Protein AF-A0A929XGR1-F1 (afdb_monomer)

pLDDT: mean 82.91, std 10.26, range [41.41, 94.69]

Secondary structure (DSSP, 8-state):
-HHHHHHHHHHHHHHHHHHHHHHHHHHHHHHTTTT--SSSHHHHHHHHHTHHHHHHHHHHHHHHHHHHHHHHTTT-S---HHHHHHHHHHHHHHHHHHHHHHHHHHHS---HHHHHHHHHHHHHHHHHHHT-TT-HHHHHHHHHHHHHHHHHHHHHHHHHHHHHHHTT-

Mean predicted aligned error: 6.96 Å

Nearest PDB structures (foldseek):
  8tpq-assembly1_A  TM=2.831E-01  e=1.876E+00  Fusarium vanettenii 77-13-4

Structure (mmCIF, N/CA/C/O backbone):
data_AF-A0A929XGR1-F1
#
_entry.id   AF-A0A929XGR1-F1
#
loop_
_atom_site.group_PDB
_atom_site.id
_atom_site.type_symbol
_atom_site.label_atom_id
_atom_site.label_alt_id
_atom_site.label_comp_id
_atom_site.label_asym_id
_atom_site.label_entity_id
_atom_site.label_seq_id
_atom_site.pdbx_PDB_ins_code
_atom_site.Cartn_x
_atom_site.Cartn_y
_atom_site.Cartn_z
_atom_site.occupancy
_atom_site.B_iso_or_equiv
_atom_site.auth_seq_id
_atom_site.auth_comp_id
_atom_site.auth_asym_id
_atom_site.auth_atom_id
_atom_site.pdbx_PDB_model_num
ATOM 1 N N . MET A 1 1 ? 25.524 9.782 -14.106 1.00 45.00 1 MET A N 1
ATOM 2 C CA . MET A 1 1 ? 25.206 10.572 -12.891 1.00 45.00 1 MET A CA 1
ATOM 3 C C . MET A 1 1 ? 23.704 10.667 -12.616 1.00 45.00 1 MET A C 1
ATOM 5 O O . MET A 1 1 ? 23.350 10.821 -11.459 1.00 45.00 1 MET A O 1
ATOM 9 N N . GLU A 1 2 ? 22.826 10.493 -13.611 1.00 59.00 2 GLU A N 1
ATOM 10 C CA . GLU A 1 2 ? 21.365 10.620 -13.436 1.00 59.00 2 GLU A CA 1
ATOM 11 C C . GLU A 1 2 ? 20.725 9.524 -12.557 1.00 59.00 2 GLU A C 1
ATOM 13 O O . GLU A 1 2 ? 19.845 9.820 -11.753 1.00 59.00 2 GLU A O 1
ATOM 18 N N . GLY A 1 3 ? 21.219 8.279 -12.615 1.00 64.88 3 GLY A N 1
ATOM 19 C CA . GLY A 1 3 ? 20.640 7.160 -11.852 1.00 64.88 3 GLY A CA 1
ATOM 20 C C . GLY A 1 3 ? 20.683 7.316 -10.322 1.00 64.88 3 GLY A C 1
ATOM 21 O O . GLY A 1 3 ? 19.716 6.974 -9.647 1.00 64.88 3 GLY A O 1
ATOM 22 N N . LYS A 1 4 ? 21.758 7.900 -9.766 1.00 70.81 4 LYS A N 1
ATOM 23 C CA . LYS A 1 4 ? 21.899 8.106 -8.308 1.00 70.81 4 LYS A CA 1
ATOM 24 C C . LYS A 1 4 ? 20.934 9.165 -7.765 1.00 70.81 4 LYS A C 1
ATOM 26 O O . LYS A 1 4 ? 20.412 9.013 -6.665 1.00 70.81 4 LYS A O 1
ATOM 31 N N . THR A 1 5 ? 20.669 10.222 -8.531 1.00 78.38 5 THR A N 1
ATOM 32 C CA . THR A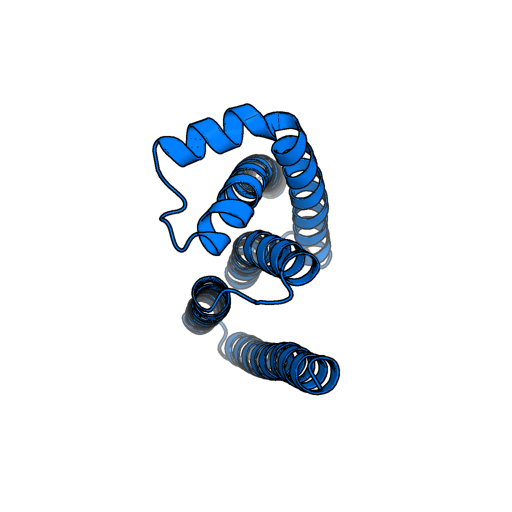 1 5 ? 19.735 11.285 -8.126 1.00 78.38 5 THR A CA 1
ATOM 33 C C . THR A 1 5 ? 18.302 10.760 -8.056 1.00 78.38 5 THR A C 1
ATOM 35 O O . THR A 1 5 ? 17.589 11.028 -7.091 1.00 78.38 5 THR A O 1
ATOM 38 N N . ILE A 1 6 ? 17.902 9.952 -9.041 1.00 77.44 6 ILE A N 1
ATOM 39 C CA . ILE A 1 6 ? 16.577 9.318 -9.087 1.00 77.44 6 ILE A CA 1
ATOM 40 C C . ILE A 1 6 ? 16.400 8.340 -7.918 1.00 77.44 6 ILE A C 1
ATOM 42 O O . ILE A 1 6 ? 15.308 8.200 -7.371 1.00 77.44 6 ILE A O 1
ATOM 46 N N . GLU A 1 7 ? 17.471 7.665 -7.505 1.00 76.31 7 GLU A N 1
ATOM 47 C CA . GLU A 1 7 ? 17.445 6.758 -6.362 1.00 76.31 7 GLU A CA 1
ATOM 48 C C . GLU A 1 7 ? 17.240 7.474 -5.032 1.00 76.31 7 GLU A C 1
ATOM 50 O O . GLU A 1 7 ? 16.333 7.105 -4.286 1.00 76.31 7 GLU A O 1
ATOM 55 N N . ILE A 1 8 ? 18.013 8.526 -4.770 1.00 82.62 8 ILE A N 1
ATOM 56 C CA . ILE A 1 8 ? 17.840 9.339 -3.561 1.00 82.62 8 ILE A CA 1
ATOM 57 C C . ILE A 1 8 ? 16.416 9.901 -3.512 1.00 82.62 8 ILE A C 1
ATOM 59 O O . ILE A 1 8 ? 15.762 9.822 -2.474 1.00 82.62 8 ILE A O 1
ATOM 63 N N . LEU A 1 9 ? 15.899 10.391 -4.643 1.00 86.00 9 LEU A N 1
ATOM 64 C CA . LEU A 1 9 ? 14.535 10.905 -4.728 1.00 86.00 9 LEU A CA 1
ATOM 65 C C . LEU A 1 9 ? 13.487 9.834 -4.385 1.00 86.00 9 LEU A C 1
ATOM 67 O O . LEU A 1 9 ? 12.565 10.109 -3.619 1.00 86.00 9 LEU A O 1
ATOM 71 N N . LEU A 1 10 ? 13.642 8.607 -4.895 1.00 84.56 10 LEU A N 1
ATOM 72 C CA . LEU A 1 10 ? 12.717 7.507 -4.610 1.00 84.56 10 LEU A CA 1
ATOM 73 C C . LEU A 1 10 ? 12.708 7.141 -3.116 1.00 84.56 10 LEU A C 1
ATOM 75 O O . LEU A 1 10 ? 11.638 6.941 -2.538 1.00 84.56 10 LEU A O 1
ATOM 79 N N . TYR A 1 11 ? 13.875 7.091 -2.468 1.00 86.56 11 TYR A N 1
ATOM 80 C CA . TYR A 1 11 ? 13.959 6.820 -1.029 1.00 86.56 11 TYR A CA 1
ATOM 81 C C . TYR A 1 11 ? 13.380 7.963 -0.187 1.00 86.56 11 TYR A C 1
ATOM 83 O O . TYR A 1 11 ? 12.676 7.702 0.788 1.00 86.56 11 TYR A O 1
ATOM 91 N N . VAL A 1 12 ? 13.591 9.222 -0.582 1.00 90.94 12 VAL A N 1
ATOM 92 C CA . VAL A 1 12 ? 12.968 10.379 0.086 1.00 90.94 12 VAL A CA 1
ATOM 93 C C . VAL A 1 12 ? 11.442 10.309 -0.016 1.00 90.94 12 VAL A C 1
ATOM 95 O O . VAL A 1 12 ? 10.754 10.441 0.996 1.00 90.94 12 VAL A O 1
ATOM 98 N N . ILE A 1 13 ? 10.903 10.020 -1.206 1.00 90.50 13 ILE A N 1
ATOM 99 C CA . ILE A 1 13 ? 9.458 9.819 -1.411 1.00 90.50 13 ILE A CA 1
ATOM 100 C C . ILE A 1 13 ? 8.945 8.655 -0.557 1.00 90.50 13 ILE A C 1
ATOM 102 O O . ILE A 1 13 ? 7.890 8.763 0.063 1.00 90.50 13 ILE A O 1
ATOM 106 N N . THR A 1 14 ? 9.709 7.565 -0.474 1.00 92.25 14 THR A N 1
ATOM 107 C CA . THR A 1 14 ? 9.369 6.393 0.343 1.00 92.25 14 THR A CA 1
ATOM 108 C C . THR A 1 14 ? 9.224 6.753 1.823 1.00 92.25 14 THR A C 1
ATOM 110 O O . THR A 1 14 ? 8.253 6.351 2.466 1.00 92.25 14 THR A O 1
ATOM 113 N N . ILE A 1 15 ? 10.143 7.561 2.359 1.00 93.06 15 ILE A N 1
ATOM 114 C CA . ILE A 1 15 ? 10.078 8.033 3.747 1.00 93.06 15 ILE A CA 1
ATOM 115 C C . ILE A 1 15 ? 8.820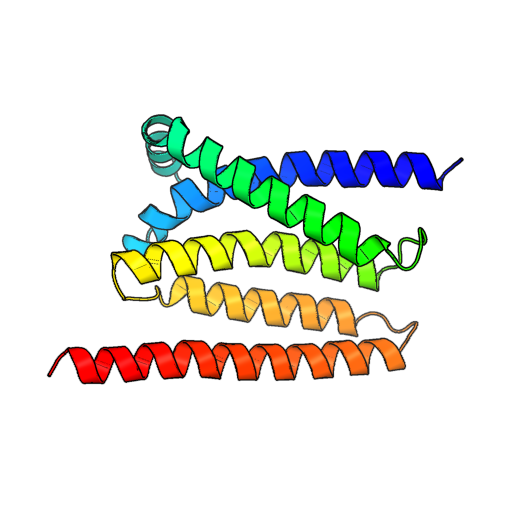 8.882 3.958 1.00 93.06 15 ILE A C 1
ATOM 117 O O . ILE A 1 15 ? 8.055 8.614 4.885 1.00 93.06 15 ILE A O 1
ATOM 121 N N . ILE A 1 16 ? 8.555 9.847 3.076 1.00 94.12 16 ILE A N 1
ATOM 122 C CA . ILE A 1 16 ? 7.368 10.713 3.172 1.00 94.12 16 ILE A CA 1
ATOM 123 C C . ILE A 1 16 ? 6.081 9.878 3.143 1.00 94.12 16 ILE A C 1
ATOM 125 O O . ILE A 1 16 ? 5.220 10.029 4.012 1.00 94.12 16 ILE A O 1
ATOM 129 N N . LEU A 1 17 ? 5.967 8.946 2.195 1.00 94.00 17 LEU A N 1
ATOM 130 C CA . LEU A 1 17 ? 4.790 8.089 2.069 1.00 94.00 17 LEU A CA 1
ATOM 131 C C . LEU A 1 17 ? 4.616 7.158 3.269 1.00 94.00 17 LEU A C 1
ATOM 133 O O . LEU A 1 17 ? 3.480 6.899 3.662 1.00 94.00 17 LEU A O 1
ATOM 137 N N . SER A 1 18 ? 5.700 6.688 3.892 1.00 93.38 18 SER A N 1
ATOM 138 C CA . SER A 1 18 ? 5.601 5.858 5.099 1.00 93.38 18 SER A CA 1
ATOM 139 C C . SER A 1 18 ? 4.987 6.614 6.283 1.00 93.38 18 SER A C 1
ATOM 141 O O . SER A 1 18 ? 4.158 6.054 7.003 1.00 93.38 18 SER A O 1
ATOM 143 N N . VAL A 1 19 ? 5.313 7.903 6.438 1.00 93.88 19 VAL A N 1
ATOM 144 C CA . VAL A 1 19 ? 4.720 8.782 7.460 1.00 93.88 19 VAL A CA 1
ATOM 145 C C . VAL A 1 19 ? 3.239 9.013 7.164 1.00 93.88 19 VAL A C 1
ATOM 147 O O . VAL A 1 19 ? 2.395 8.830 8.043 1.00 93.88 19 VAL A O 1
ATOM 150 N N . CYS A 1 20 ? 2.897 9.336 5.912 1.00 93.44 20 CYS A N 1
ATOM 151 C CA . CYS A 1 20 ? 1.501 9.474 5.491 1.00 93.44 20 CYS A CA 1
ATOM 152 C C . CYS A 1 20 ? 0.701 8.183 5.733 1.00 93.44 20 CYS A C 1
ATOM 154 O O . CYS A 1 20 ? -0.420 8.245 6.235 1.00 93.44 20 CYS A O 1
ATOM 156 N N . SER A 1 21 ? 1.292 7.022 5.436 1.00 93.88 21 SER A N 1
ATOM 157 C CA . SER A 1 21 ? 0.705 5.699 5.670 1.00 93.88 21 SER A CA 1
ATOM 158 C C . SER A 1 21 ? 0.445 5.455 7.158 1.00 93.88 21 SER A C 1
ATOM 160 O O . SER A 1 21 ? -0.669 5.097 7.530 1.00 93.88 21 SER A O 1
ATOM 162 N N . GLY A 1 22 ? 1.417 5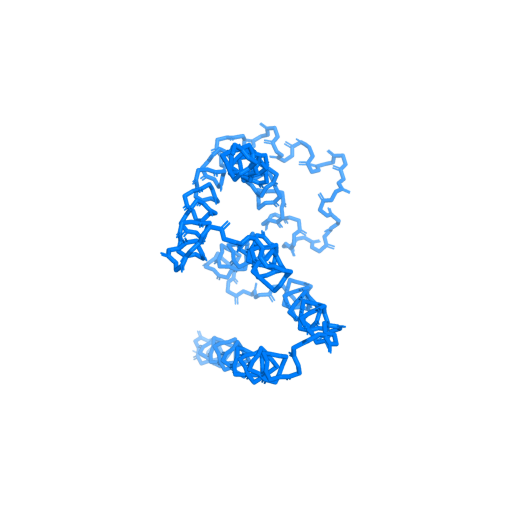.720 8.038 1.00 91.75 22 GLY A N 1
ATOM 1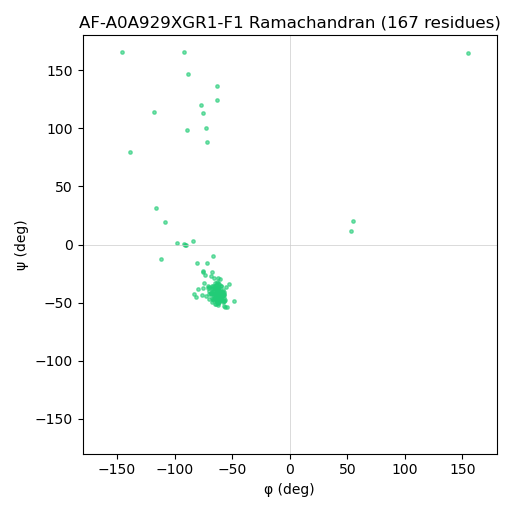63 C CA . GLY A 1 22 ? 1.249 5.534 9.484 1.00 91.75 22 GLY A CA 1
ATOM 164 C C . GLY A 1 22 ? 0.140 6.403 10.088 1.00 91.75 22 GLY A C 1
ATOM 165 O O . GLY A 1 22 ? -0.671 5.920 10.889 1.00 91.75 22 GLY A O 1
ATOM 166 N N . ILE A 1 23 ? 0.046 7.663 9.649 1.00 92.00 23 ILE A N 1
ATOM 167 C CA . ILE A 1 23 ? -1.051 8.573 10.015 1.00 92.00 23 ILE A CA 1
ATOM 168 C C . ILE A 1 23 ? -2.388 8.012 9.516 1.00 92.00 23 ILE A C 1
ATOM 170 O O . ILE A 1 23 ? -3.342 7.886 10.288 1.00 92.00 23 ILE A O 1
ATOM 174 N N . TYR A 1 24 ? -2.446 7.629 8.241 1.00 92.38 24 TYR A N 1
ATOM 175 C CA . TYR A 1 24 ? -3.655 7.111 7.611 1.00 92.38 24 TYR A CA 1
ATOM 176 C C . TYR A 1 24 ? -4.153 5.817 8.265 1.00 92.38 24 TYR A C 1
ATOM 178 O O . TYR A 1 24 ? -5.347 5.702 8.526 1.00 92.38 24 TYR A O 1
ATOM 186 N N . ILE A 1 25 ? -3.265 4.880 8.610 1.00 92.44 25 ILE A N 1
ATOM 187 C CA . ILE A 1 25 ? -3.619 3.635 9.311 1.00 92.44 25 ILE A CA 1
ATOM 188 C C . ILE A 1 25 ? -4.217 3.939 10.689 1.00 92.44 25 ILE A C 1
ATOM 190 O O . ILE A 1 25 ? -5.237 3.360 11.069 1.00 92.44 25 ILE A O 1
ATOM 194 N N . THR A 1 26 ? -3.616 4.875 11.428 1.00 91.69 26 THR A N 1
ATOM 195 C CA . THR A 1 26 ? -4.045 5.230 12.792 1.00 91.69 26 THR A CA 1
ATOM 196 C C . THR A 1 26 ? -5.436 5.838 12.822 1.00 91.69 26 THR A C 1
ATOM 198 O O . THR A 1 26 ? -6.238 5.487 13.685 1.00 91.69 26 THR A O 1
ATOM 201 N N . ILE A 1 27 ? -5.732 6.730 11.879 1.00 89.69 27 ILE A N 1
ATOM 202 C CA . ILE A 1 27 ? -7.054 7.349 11.770 1.00 89.69 27 ILE A CA 1
ATOM 203 C C . ILE A 1 27 ? -8.041 6.353 11.149 1.00 89.69 27 ILE A C 1
ATOM 205 O O . ILE A 1 27 ? -9.163 6.188 11.627 1.00 89.69 27 ILE A O 1
ATOM 209 N N . GLY A 1 28 ? -7.607 5.650 10.103 1.00 87.12 28 GLY A N 1
ATOM 210 C CA . GLY A 1 28 ? -8.405 4.700 9.344 1.00 87.12 28 GLY A CA 1
ATOM 211 C C . GLY A 1 28 ? -8.980 3.591 10.216 1.00 87.12 28 GLY A C 1
ATOM 212 O O . GLY A 1 28 ? -10.184 3.359 10.154 1.00 87.12 28 GLY A O 1
ATOM 213 N N . LYS A 1 29 ? -8.175 2.946 11.071 1.00 86.31 29 LYS A N 1
ATOM 214 C CA . LYS A 1 29 ? -8.648 1.816 11.897 1.00 86.31 29 LYS A CA 1
ATOM 215 C C . LYS A 1 29 ? -9.868 2.162 12.766 1.00 86.31 29 LYS A C 1
ATOM 217 O O . LYS A 1 29 ? -10.756 1.331 12.912 1.00 86.31 29 LYS A O 1
ATOM 222 N N . GLU A 1 30 ? -9.936 3.384 13.301 1.00 84.94 30 GLU A N 1
ATOM 223 C CA . GLU A 1 30 ? -11.061 3.831 14.132 1.00 84.94 30 GLU A CA 1
ATOM 224 C C . GLU A 1 30 ? -12.221 4.323 13.250 1.00 84.94 30 GLU A C 1
ATOM 226 O O . GLU A 1 30 ? -13.381 3.977 13.464 1.00 84.94 30 GLU 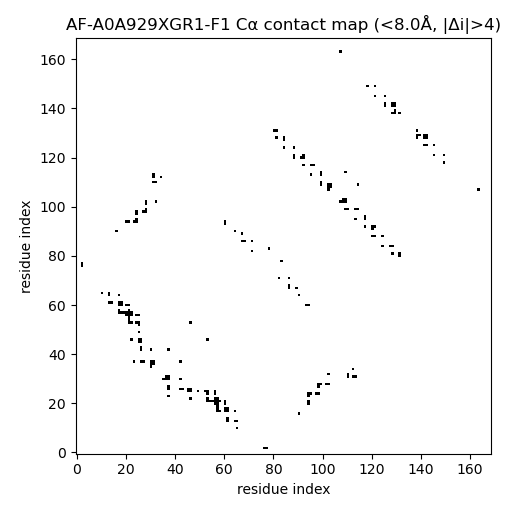A O 1
ATOM 231 N N . ARG A 1 31 ? -11.932 5.084 12.186 1.00 83.81 31 ARG A N 1
ATOM 232 C CA . ARG A 1 31 ? -12.975 5.701 11.344 1.00 83.81 31 ARG A CA 1
ATOM 233 C C . ARG A 1 31 ? -13.684 4.721 10.422 1.00 83.81 31 ARG A C 1
ATOM 235 O O . ARG A 1 31 ? -14.876 4.886 10.180 1.00 83.81 31 ARG A O 1
ATOM 242 N N . TYR A 1 32 ? -12.986 3.701 9.931 1.00 80.88 32 TYR A N 1
ATOM 243 C CA . TYR A 1 32 ? -13.614 2.635 9.156 1.00 80.88 32 TYR A CA 1
ATOM 244 C C . TYR A 1 32 ? -14.535 1.765 10.008 1.00 80.88 32 TYR A C 1
ATOM 246 O O . TYR A 1 32 ? -15.508 1.244 9.469 1.00 80.88 32 TYR A O 1
ATOM 254 N N . LYS A 1 33 ? -14.277 1.657 11.317 1.00 76.31 33 LYS A N 1
ATOM 255 C CA . LYS A 1 33 ? -15.191 1.005 12.259 1.00 76.31 33 LYS A CA 1
ATOM 256 C C . LYS A 1 33 ? -16.477 1.811 12.446 1.00 76.31 33 LYS A C 1
ATOM 258 O O . LYS A 1 33 ? -17.557 1.241 12.476 1.00 76.31 33 LYS A O 1
ATOM 263 N N . GLU A 1 34 ? -16.363 3.131 12.548 1.00 79.19 34 GLU A N 1
ATOM 264 C CA . GLU A 1 34 ? -17.515 4.023 12.742 1.00 79.19 34 GLU A CA 1
ATOM 265 C C . GLU A 1 34 ? -18.238 4.403 11.435 1.00 79.19 34 GLU A C 1
ATOM 267 O O . GLU A 1 34 ? -19.142 5.231 11.465 1.00 79.19 34 GLU A O 1
ATOM 272 N N . GLU A 1 35 ? -17.817 3.864 10.285 1.00 73.12 35 GLU A N 1
ATOM 273 C CA . GLU A 1 35 ? -18.286 4.244 8.938 1.00 73.12 35 GLU A CA 1
ATOM 274 C C . GLU A 1 35 ? -18.152 5.743 8.605 1.00 73.12 35 GLU A C 1
ATOM 276 O O . GLU A 1 35 ? -18.762 6.261 7.667 1.00 73.12 35 GLU A O 1
ATOM 281 N N . LYS A 1 36 ? -17.285 6.463 9.319 1.00 78.81 36 LYS A N 1
ATOM 282 C CA . LYS A 1 36 ? -17.098 7.905 9.139 1.00 78.81 36 LYS A CA 1
ATOM 283 C C . LYS A 1 36 ? -15.984 8.227 8.140 1.00 78.81 36 LYS A C 1
ATOM 285 O O . LYS A 1 36 ? -15.167 7.391 7.747 1.00 78.81 36 LYS A O 1
ATOM 290 N N . ALA A 1 37 ? -15.935 9.477 7.683 1.00 75.06 37 ALA A N 1
ATOM 291 C CA . ALA A 1 37 ? -14.847 9.951 6.829 1.00 75.06 37 ALA A CA 1
ATOM 292 C C . ALA A 1 37 ? -13.499 9.907 7.573 1.00 75.06 37 ALA A C 1
ATOM 294 O O . ALA A 1 37 ? -13.430 10.306 8.738 1.00 75.06 37 ALA A O 1
ATOM 295 N N . VAL A 1 38 ? -12.448 9.436 6.889 1.00 75.31 38 VAL A N 1
ATOM 296 C CA . VAL A 1 38 ? -11.078 9.351 7.431 1.00 75.31 38 VAL A CA 1
ATOM 297 C C . VAL A 1 38 ? -10.478 10.749 7.601 1.00 75.31 38 VAL A C 1
ATOM 299 O O . VAL A 1 38 ? -9.903 11.049 8.638 1.00 75.31 38 VAL A O 1
ATOM 302 N N . PHE A 1 39 ? -10.672 11.637 6.623 1.00 74.94 39 PHE A N 1
ATOM 303 C CA . PHE A 1 39 ? -10.240 13.030 6.718 1.00 74.94 39 PHE A CA 1
ATOM 304 C C . PHE A 1 39 ? -11.346 13.881 7.352 1.00 74.94 39 PHE A C 1
ATOM 306 O O . PHE A 1 39 ? -12.304 14.275 6.691 1.00 74.94 39 PHE A O 1
ATOM 313 N N . SER A 1 40 ? -11.229 14.137 8.653 1.00 79.75 40 SER A N 1
ATOM 314 C CA . SER A 1 40 ? -12.103 15.042 9.406 1.00 79.75 40 SER A CA 1
ATOM 315 C C . SER A 1 40 ? -11.310 15.756 10.503 1.00 79.75 40 SER A C 1
ATOM 317 O O . SER A 1 40 ? -10.205 15.332 10.846 1.00 79.75 40 SER A O 1
ATOM 319 N N . LYS A 1 41 ? -11.875 16.825 11.084 1.00 77.19 41 LYS A N 1
ATOM 320 C CA . LYS A 1 41 ? -11.269 17.513 12.241 1.00 77.19 41 LYS A CA 1
ATOM 321 C C . LYS A 1 41 ? -11.054 16.549 13.416 1.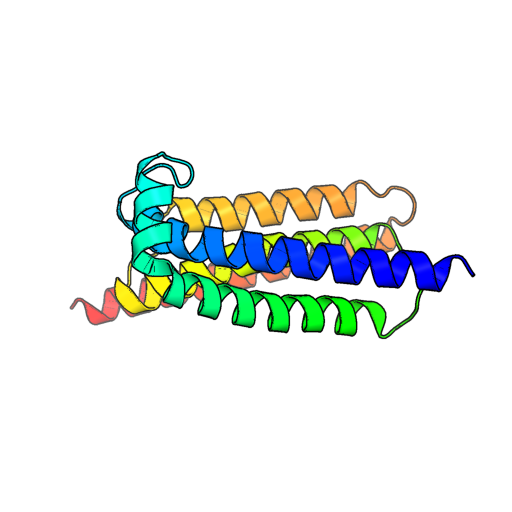00 77.19 41 LYS A C 1
ATOM 323 O O . LYS A 1 41 ? -9.966 16.503 13.969 1.00 77.19 41 LYS A O 1
ATOM 328 N N . GLU A 1 42 ? -12.037 15.689 13.679 1.00 80.81 42 GLU A N 1
ATOM 329 C CA . GLU A 1 42 ? -11.948 14.612 14.678 1.00 80.81 42 GLU A CA 1
ATOM 330 C C . GLU A 1 42 ? -10.824 13.603 14.372 1.00 80.81 42 GLU A C 1
ATOM 332 O O . GLU A 1 42 ? -10.238 13.026 15.282 1.00 80.81 42 GLU A O 1
ATOM 337 N N . GLY A 1 43 ? -10.487 13.386 13.094 1.00 79.12 43 GLY A N 1
ATOM 338 C CA . GLY A 1 43 ? -9.363 12.534 12.700 1.00 79.12 43 GLY A CA 1
ATOM 339 C C . GLY A 1 43 ? -8.015 13.062 13.202 1.00 79.12 43 GLY A C 1
ATOM 340 O O . GLY A 1 43 ? -7.148 12.271 13.573 1.00 79.12 43 GLY A O 1
ATOM 341 N N . LEU A 1 44 ? -7.850 14.387 13.285 1.00 81.50 44 LEU A N 1
ATOM 342 C CA . LEU A 1 44 ? -6.652 15.004 13.862 1.00 81.50 44 LEU A CA 1
ATOM 343 C C . LEU A 1 44 ? -6.598 14.824 15.383 1.00 81.50 44 LEU A C 1
ATOM 345 O O . LEU A 1 44 ? -5.519 14.585 15.924 1.00 81.50 44 LEU A O 1
ATOM 349 N N . ASP A 1 45 ? -7.746 14.866 16.061 1.00 85.75 45 ASP A N 1
ATOM 350 C CA . ASP A 1 45 ? -7.821 14.604 17.503 1.00 85.75 45 ASP A CA 1
ATOM 351 C C . ASP A 1 45 ? -7.469 13.142 17.818 1.00 85.75 45 ASP A C 1
ATOM 353 O O . ASP A 1 45 ? -6.680 12.868 18.726 1.00 85.75 45 ASP A O 1
ATOM 357 N N . ILE A 1 46 ? -7.963 12.196 17.008 1.00 85.44 46 ILE A N 1
ATOM 358 C CA . ILE A 1 46 ? -7.594 10.773 17.099 1.00 85.44 46 ILE A CA 1
ATOM 359 C C . ILE A 1 46 ? -6.088 10.595 16.903 1.00 85.44 46 ILE A C 1
ATOM 361 O O . ILE A 1 46 ? -5.461 9.854 17.663 1.00 85.44 46 ILE A O 1
ATOM 365 N N . LEU A 1 47 ? -5.498 11.275 15.915 1.00 86.31 47 LEU A N 1
ATOM 366 C CA . LEU A 1 47 ? -4.059 11.217 15.664 1.00 86.31 47 LEU A CA 1
ATOM 367 C C . LEU A 1 47 ? -3.256 11.759 16.851 1.00 86.31 47 LEU A C 1
ATOM 369 O O . LEU A 1 47 ? -2.304 11.113 17.286 1.00 86.31 47 LEU A O 1
ATOM 373 N N . LYS A 1 48 ? -3.652 12.914 17.397 1.00 85.62 48 LYS A N 1
ATOM 374 C CA . LYS A 1 48 ? -2.970 13.550 18.532 1.00 85.62 48 LYS A CA 1
ATOM 375 C C . LYS A 1 48 ? -2.992 12.658 19.773 1.00 85.62 48 LYS A C 1
ATOM 377 O O . LYS A 1 48 ? -1.973 12.527 20.447 1.00 85.62 48 LYS A O 1
ATOM 382 N N . ASN A 1 49 ? -4.119 11.996 20.027 1.00 88.81 49 ASN A N 1
ATOM 383 C CA . ASN A 1 49 ? -4.277 11.086 21.162 1.00 88.81 49 ASN A CA 1
ATOM 384 C C . ASN A 1 49 ? -3.573 9.733 20.955 1.00 88.81 49 ASN A C 1
ATOM 386 O O . ASN A 1 49 ? -3.225 9.072 21.928 1.00 88.81 49 ASN A O 1
ATOM 390 N N . ASN A 1 50 ? -3.326 9.323 19.705 1.00 90.50 50 ASN A N 1
ATOM 391 C CA . ASN A 1 50 ? -2.717 8.033 19.356 1.00 90.50 50 ASN A CA 1
ATOM 392 C C . ASN A 1 50 ? -1.358 8.182 18.656 1.00 90.50 50 ASN A C 1
ATOM 394 O O . ASN A 1 50 ? -0.981 7.343 17.834 1.00 90.50 50 ASN A O 1
ATOM 398 N N . ILE A 1 51 ? -0.598 9.230 18.985 1.00 88.81 51 ILE A N 1
ATOM 399 C CA . ILE A 1 51 ? 0.660 9.540 18.292 1.00 88.81 51 ILE A CA 1
ATOM 400 C C . ILE A 1 51 ? 1.686 8.404 18.401 1.00 88.81 51 ILE A C 1
ATOM 402 O O . ILE A 1 51 ? 2.375 8.095 17.434 1.00 88.81 51 ILE A O 1
ATOM 406 N N . PHE A 1 52 ? 1.724 7.707 19.542 1.00 87.50 52 PHE A N 1
ATOM 407 C CA . PHE A 1 52 ? 2.582 6.536 19.736 1.00 87.50 52 PHE A CA 1
ATOM 408 C C . PHE A 1 52 ? 2.223 5.401 18.766 1.00 87.50 52 PHE A C 1
ATOM 410 O O . PHE A 1 52 ? 3.095 4.798 18.141 1.00 87.50 52 PHE A O 1
ATOM 417 N N . THR A 1 53 ? 0.928 5.146 18.582 1.00 87.81 53 THR A N 1
ATOM 418 C CA . THR A 1 53 ? 0.435 4.151 17.628 1.00 87.81 53 THR A CA 1
ATOM 419 C C . THR A 1 53 ? 0.740 4.556 16.183 1.00 87.81 53 THR A C 1
ATOM 421 O O . THR A 1 53 ? 1.150 3.708 15.391 1.00 87.81 53 THR A O 1
ATOM 424 N N . ALA A 1 54 ? 0.626 5.845 15.849 1.00 91.69 54 ALA A N 1
ATOM 425 C CA . ALA A 1 54 ? 0.998 6.361 14.532 1.00 91.69 54 ALA A CA 1
ATOM 426 C C . ALA A 1 54 ? 2.487 6.182 14.224 1.00 91.69 54 ALA A C 1
ATOM 428 O O . ALA A 1 54 ? 2.839 5.785 13.110 1.00 91.69 54 ALA A O 1
ATOM 429 N N . SER A 1 55 ? 3.359 6.384 15.212 1.00 90.06 55 SER A N 1
ATOM 430 C CA . SER A 1 55 ? 4.795 6.129 15.069 1.00 90.06 55 SER A CA 1
ATOM 431 C C . SER A 1 55 ? 5.096 4.652 14.797 1.00 90.06 55 SER A C 1
ATOM 433 O O . SER A 1 55 ? 5.886 4.349 13.904 1.00 90.06 55 SER A O 1
ATOM 435 N N . ILE A 1 56 ? 4.421 3.721 15.485 1.00 92.81 56 ILE A N 1
ATOM 436 C CA . ILE A 1 56 ? 4.578 2.276 15.234 1.00 92.81 56 ILE A CA 1
ATOM 437 C C . ILE A 1 56 ? 4.168 1.923 13.799 1.00 92.81 56 ILE A C 1
ATOM 439 O O . ILE A 1 56 ? 4.935 1.281 13.080 1.00 92.81 56 ILE A O 1
ATOM 443 N N . TYR A 1 57 ? 2.991 2.368 13.346 1.00 93.31 57 TYR A N 1
ATOM 444 C CA . TYR A 1 57 ? 2.538 2.082 11.980 1.00 93.31 57 TYR A CA 1
ATOM 445 C C . TYR A 1 57 ? 3.403 2.754 10.910 1.00 93.31 57 TYR A C 1
ATOM 447 O O . TYR A 1 57 ? 3.544 2.204 9.817 1.00 93.31 57 TYR A O 1
ATOM 455 N N . THR A 1 58 ? 4.015 3.898 11.224 1.00 94.06 58 THR A N 1
ATOM 456 C CA . THR A 1 58 ? 5.001 4.552 10.352 1.00 94.06 58 THR A CA 1
ATOM 457 C C . THR A 1 58 ? 6.238 3.675 10.184 1.00 94.06 58 THR A C 1
ATOM 459 O O . THR A 1 58 ? 6.648 3.431 9.055 1.00 94.06 58 THR A O 1
ATOM 462 N N . ILE A 1 59 ? 6.793 3.135 11.275 1.00 94.69 59 ILE A N 1
ATOM 463 C CA . ILE A 1 59 ? 7.966 2.245 11.223 1.00 94.69 59 ILE A CA 1
ATOM 464 C C . ILE A 1 59 ? 7.650 0.968 10.436 1.00 94.69 59 ILE A C 1
ATOM 466 O O . ILE A 1 59 ? 8.422 0.584 9.559 1.00 94.69 59 ILE A O 1
ATOM 470 N N . ILE A 1 60 ? 6.497 0.341 10.692 1.00 94.31 60 ILE A N 1
ATOM 471 C CA . ILE A 1 60 ? 6.057 -0.853 9.950 1.00 94.31 60 ILE A CA 1
ATOM 472 C C . ILE A 1 60 ? 5.921 -0.534 8.455 1.00 94.31 60 ILE A C 1
ATOM 474 O O . ILE A 1 60 ? 6.449 -1.267 7.618 1.00 94.31 60 ILE A O 1
ATOM 478 N N . SER A 1 61 ? 5.254 0.576 8.115 1.00 93.94 61 SER A N 1
ATOM 479 C CA . SER A 1 61 ? 5.084 1.007 6.721 1.00 93.94 61 SER A CA 1
ATOM 480 C C . SER A 1 61 ? 6.428 1.308 6.060 1.00 93.94 61 SER A C 1
ATOM 482 O O . SER A 1 61 ? 6.638 0.922 4.915 1.00 93.94 61 SER A O 1
ATOM 484 N N . LEU A 1 62 ? 7.359 1.943 6.777 1.00 94.50 62 LEU A N 1
ATOM 485 C CA . LEU A 1 62 ? 8.690 2.274 6.274 1.00 94.50 62 LEU A CA 1
ATOM 486 C C . LEU A 1 62 ? 9.491 1.014 5.943 1.00 94.50 62 LEU A C 1
ATOM 488 O O . LEU A 1 62 ? 10.026 0.916 4.843 1.00 94.50 62 LEU A O 1
ATOM 492 N N . ILE A 1 63 ? 9.536 0.039 6.855 1.00 94.50 63 ILE A N 1
ATOM 493 C CA . ILE A 1 63 ? 10.237 -1.235 6.628 1.00 94.50 63 ILE A CA 1
ATOM 494 C C . ILE A 1 63 ? 9.654 -1.946 5.401 1.00 94.50 63 ILE A C 1
ATOM 496 O O . ILE A 1 63 ? 10.402 -2.388 4.530 1.00 94.50 63 ILE A O 1
ATOM 500 N N . MET A 1 64 ? 8.324 -2.008 5.298 1.00 93.75 64 MET A N 1
ATOM 501 C CA . MET A 1 64 ? 7.642 -2.632 4.161 1.00 93.75 64 MET A CA 1
ATOM 502 C C . MET A 1 64 ? 7.935 -1.900 2.845 1.00 93.75 64 MET A C 1
ATOM 504 O O . MET A 1 64 ? 8.238 -2.539 1.839 1.00 93.75 64 MET A O 1
ATOM 508 N N . PHE A 1 65 ? 7.882 -0.566 2.839 1.00 93.62 65 PHE A N 1
ATOM 509 C CA . PHE A 1 65 ? 8.120 0.229 1.635 1.00 93.62 65 PHE A CA 1
ATOM 510 C C . PHE A 1 65 ? 9.573 0.164 1.171 1.00 93.62 65 PHE A C 1
ATOM 512 O O . PHE A 1 65 ? 9.815 -0.008 -0.022 1.00 93.62 65 PHE A O 1
ATOM 519 N N . VAL A 1 66 ? 10.536 0.239 2.094 1.00 92.06 66 VAL A N 1
ATOM 520 C CA . VAL A 1 66 ? 11.959 0.045 1.779 1.00 92.06 66 VAL A CA 1
ATOM 521 C C . VAL A 1 66 ? 12.189 -1.361 1.230 1.00 92.06 66 VAL A C 1
ATOM 523 O O . VAL A 1 66 ? 12.874 -1.508 0.220 1.00 9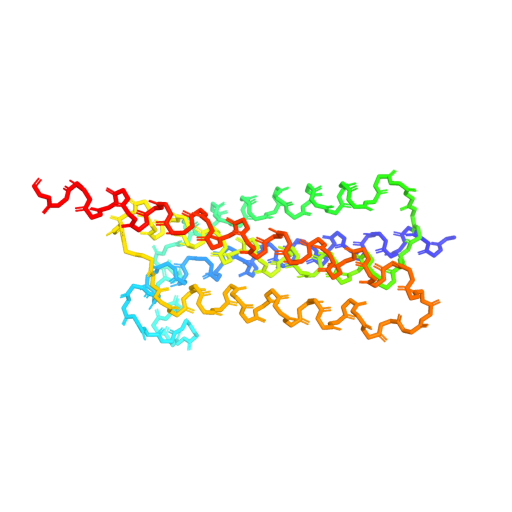2.06 66 VAL A O 1
ATOM 526 N N . GLY A 1 67 ? 11.568 -2.381 1.832 1.00 90.31 67 GLY A N 1
ATOM 527 C CA . GLY A 1 67 ? 11.619 -3.756 1.334 1.00 90.31 67 GLY A CA 1
ATOM 528 C C . GLY A 1 67 ? 11.103 -3.884 -0.101 1.00 90.31 67 GLY A C 1
ATOM 529 O O . GLY A 1 67 ? 11.748 -4.528 -0.923 1.00 90.31 67 GLY A O 1
ATOM 530 N N . ILE A 1 68 ? 9.992 -3.223 -0.438 1.00 90.19 68 ILE A N 1
ATOM 531 C CA . ILE A 1 68 ? 9.459 -3.204 -1.810 1.00 90.19 68 ILE A CA 1
ATOM 532 C C . ILE A 1 68 ? 10.417 -2.521 -2.769 1.00 90.19 68 ILE A C 1
ATOM 534 O O . ILE A 1 68 ? 10.741 -3.094 -3.803 1.00 90.19 68 ILE A O 1
ATOM 538 N N . VAL A 1 69 ? 10.872 -1.314 -2.434 1.00 89.19 69 VAL A N 1
ATOM 539 C CA . VAL A 1 69 ? 11.795 -0.559 -3.289 1.00 89.19 69 VAL A CA 1
ATOM 540 C C . VAL A 1 69 ? 13.064 -1.365 -3.551 1.00 89.19 69 VAL A C 1
ATOM 542 O O . VAL A 1 69 ? 13.544 -1.392 -4.681 1.00 89.19 69 VAL A O 1
ATOM 545 N N . TYR A 1 70 ? 13.579 -2.051 -2.531 1.00 86.88 70 TYR A N 1
ATOM 546 C CA . TYR A 1 70 ? 14.751 -2.909 -2.648 1.00 86.88 70 TYR A CA 1
ATOM 547 C C . TYR A 1 70 ? 14.498 -4.135 -3.537 1.00 86.88 70 TYR A C 1
ATOM 549 O O . TYR A 1 70 ? 15.302 -4.418 -4.423 1.00 86.88 70 TYR A O 1
ATOM 557 N N . LEU A 1 71 ? 13.384 -4.850 -3.332 1.00 85.38 71 LEU A N 1
ATOM 558 C CA . LEU A 1 71 ? 13.048 -6.048 -4.110 1.00 85.38 71 LEU A CA 1
ATOM 559 C C . LEU A 1 71 ? 12.780 -5.726 -5.584 1.00 85.38 71 LEU A C 1
ATOM 561 O O . LEU A 1 71 ? 13.318 -6.403 -6.452 1.00 85.38 71 LEU A O 1
ATOM 565 N N . GLU A 1 72 ? 12.015 -4.671 -5.867 1.00 82.25 72 GLU A N 1
ATOM 566 C CA . GLU A 1 72 ? 11.688 -4.252 -7.240 1.00 82.25 72 GLU A CA 1
ATOM 567 C C . GLU A 1 72 ? 12.908 -3.735 -8.011 1.00 82.25 72 GLU A C 1
ATOM 569 O O . GLU A 1 72 ? 12.927 -3.751 -9.238 1.00 82.25 72 GLU A O 1
ATOM 574 N N . ARG A 1 73 ? 13.945 -3.269 -7.307 1.00 77.69 73 ARG A N 1
ATOM 575 C CA . ARG A 1 73 ? 15.179 -2.758 -7.924 1.00 77.69 73 ARG A CA 1
ATOM 576 C C . ARG A 1 73 ? 16.317 -3.764 -7.978 1.00 77.69 73 ARG A C 1
ATOM 578 O O . ARG A 1 73 ? 17.393 -3.430 -8.472 1.00 77.69 73 ARG A O 1
ATOM 585 N N . LYS A 1 74 ? 16.103 -4.988 -7.496 1.00 76.12 74 LYS A N 1
ATOM 586 C CA . LYS A 1 74 ? 17.142 -6.020 -7.463 1.00 76.12 74 LYS A CA 1
ATOM 587 C C . LYS A 1 74 ? 17.653 -6.386 -8.864 1.00 76.12 74 LYS A C 1
ATOM 589 O O . LYS A 1 74 ? 18.844 -6.641 -9.015 1.00 76.12 74 LYS A O 1
ATOM 594 N N . ASP A 1 75 ? 16.779 -6.353 -9.871 1.00 67.94 75 ASP A N 1
ATOM 595 C CA . ASP A 1 75 ? 17.087 -6.799 -11.238 1.00 67.94 75 ASP A CA 1
ATOM 596 C C . ASP A 1 75 ? 17.632 -5.680 -12.153 1.00 67.94 75 ASP A C 1
ATOM 598 O O . ASP A 1 75 ? 17.974 -5.930 -13.309 1.00 67.94 75 ASP A O 1
ATOM 602 N N . GLY A 1 76 ? 17.769 -4.444 -11.651 1.00 65.44 76 GLY A N 1
ATOM 603 C CA . GLY A 1 76 ? 18.405 -3.348 -12.384 1.00 65.44 76 GLY A CA 1
ATOM 604 C C . GLY A 1 76 ? 17.961 -1.942 -11.968 1.00 65.44 76 GLY A C 1
ATOM 605 O O . GLY A 1 76 ? 16.938 -1.738 -11.320 1.00 65.44 76 GLY A O 1
ATOM 606 N N . TYR A 1 77 ? 18.741 -0.939 -12.386 1.00 61.31 77 TYR A N 1
ATOM 607 C CA . TYR A 1 77 ? 18.541 0.474 -12.023 1.00 61.31 77 TYR A CA 1
ATOM 608 C C . TYR A 1 77 ? 17.674 1.272 -13.013 1.00 61.31 77 TYR A C 1
ATOM 610 O O . TYR A 1 77 ? 17.459 2.471 -12.818 1.00 61.31 77 TYR A O 1
ATOM 618 N N . ALA A 1 78 ? 17.179 0.641 -14.081 1.00 67.94 78 ALA A N 1
ATOM 619 C CA . ALA A 1 78 ? 16.328 1.307 -15.060 1.00 67.94 78 ALA A CA 1
ATOM 620 C C . ALA A 1 78 ? 14.913 1.494 -14.492 1.00 67.94 78 ALA A C 1
ATOM 622 O O . ALA A 1 78 ? 14.179 0.529 -14.275 1.00 67.94 78 ALA A O 1
ATOM 623 N N . VAL A 1 79 ? 14.513 2.748 -14.259 1.00 71.56 79 VAL A N 1
ATOM 624 C CA . VAL A 1 79 ? 13.137 3.070 -13.864 1.00 71.56 79 VAL A CA 1
ATOM 625 C C . VAL A 1 79 ? 12.234 2.896 -15.078 1.00 71.56 79 VAL A C 1
ATOM 627 O O . VAL A 1 79 ? 12.168 3.758 -15.949 1.00 71.56 79 VAL A O 1
ATOM 630 N N . THR A 1 80 ? 11.550 1.758 -15.127 1.00 80.50 80 THR A N 1
ATOM 631 C CA . THR A 1 80 ? 10.533 1.472 -16.142 1.00 80.50 80 THR A CA 1
ATOM 632 C C . THR A 1 80 ? 9.175 1.970 -15.655 1.00 80.50 80 THR A C 1
ATOM 634 O O . THR A 1 80 ? 8.889 1.909 -14.458 1.00 80.50 80 THR A O 1
ATOM 637 N N . TYR A 1 81 ? 8.320 2.423 -16.577 1.00 83.12 81 TYR A N 1
ATOM 638 C CA . TYR A 1 81 ? 6.936 2.822 -16.289 1.00 83.12 81 TYR A CA 1
ATOM 639 C C . TYR A 1 81 ? 6.192 1.764 -15.457 1.00 83.12 81 TYR A C 1
ATOM 641 O O . TYR A 1 81 ? 5.652 2.073 -14.398 1.00 83.12 81 TYR A O 1
ATOM 649 N N . GLN A 1 82 ? 6.279 0.501 -15.882 1.00 82.56 82 GLN A N 1
ATOM 650 C CA . GLN A 1 82 ? 5.686 -0.647 -15.194 1.00 82.56 82 GLN A CA 1
ATOM 651 C C . GLN A 1 82 ? 6.175 -0.784 -13.746 1.00 82.56 82 GLN A C 1
ATOM 653 O O . GLN A 1 82 ? 5.365 -0.865 -12.829 1.00 82.56 82 GLN A O 1
ATOM 658 N N . GLY A 1 83 ? 7.491 -0.725 -13.516 1.00 84.12 83 GLY A N 1
ATOM 659 C CA . GLY A 1 83 ? 8.060 -0.815 -12.167 1.00 84.12 83 GLY A CA 1
ATOM 660 C C . GLY A 1 83 ? 7.621 0.339 -11.262 1.00 84.12 83 GLY A C 1
ATOM 661 O O . GLY A 1 83 ? 7.336 0.133 -10.083 1.00 84.12 83 GLY A O 1
ATOM 662 N N . LEU A 1 84 ? 7.497 1.551 -11.812 1.00 86.38 84 LEU A N 1
ATOM 663 C CA . LEU A 1 84 ? 7.011 2.703 -11.057 1.00 86.38 84 LEU A CA 1
ATOM 664 C C . LEU A 1 84 ? 5.553 2.503 -10.619 1.00 86.38 84 LEU A C 1
ATOM 666 O O . LEU A 1 84 ? 5.240 2.717 -9.446 1.00 86.38 84 LEU A O 1
ATOM 670 N N . ILE A 1 85 ? 4.681 2.045 -11.524 1.00 88.69 85 ILE A N 1
ATOM 671 C CA . ILE A 1 85 ? 3.286 1.734 -11.184 1.00 88.69 85 ILE A CA 1
ATOM 672 C C . ILE A 1 85 ? 3.228 0.633 -10.127 1.00 88.69 85 ILE A C 1
ATOM 674 O O . ILE A 1 85 ? 2.516 0.813 -9.143 1.00 88.69 85 ILE A O 1
ATOM 678 N N . THR A 1 86 ? 4.012 -0.442 -10.259 1.00 88.88 86 THR A N 1
ATOM 679 C CA . THR A 1 86 ? 4.046 -1.536 -9.272 1.00 88.88 86 THR A CA 1
ATOM 680 C C . THR A 1 86 ? 4.405 -1.020 -7.877 1.00 88.88 86 THR A C 1
ATOM 682 O O . THR A 1 86 ? 3.769 -1.390 -6.887 1.00 88.88 86 THR A O 1
ATOM 685 N N . ILE A 1 87 ? 5.400 -0.132 -7.774 1.00 89.81 87 ILE A N 1
ATOM 686 C CA . ILE A 1 87 ? 5.798 0.472 -6.495 1.00 89.81 87 ILE A CA 1
ATOM 687 C C . ILE A 1 87 ? 4.646 1.303 -5.916 1.00 89.81 87 ILE A C 1
ATOM 689 O O . ILE A 1 87 ? 4.275 1.107 -4.757 1.00 89.81 87 ILE A O 1
ATOM 693 N N . PHE A 1 88 ? 4.029 2.182 -6.712 1.00 89.69 88 PHE A N 1
ATOM 694 C CA . PHE A 1 88 ? 2.904 3.009 -6.253 1.00 89.69 88 PHE A CA 1
ATOM 695 C C . PHE A 1 88 ? 1.656 2.190 -5.901 1.00 89.69 88 PHE A C 1
ATOM 697 O O . PHE A 1 88 ? 0.968 2.506 -4.922 1.00 89.69 88 PHE A O 1
ATOM 704 N N . GLN A 1 89 ? 1.392 1.115 -6.643 1.00 91.94 89 GLN A N 1
ATOM 705 C CA . GLN A 1 89 ? 0.347 0.149 -6.329 1.00 91.94 89 GLN A CA 1
ATOM 706 C C . GLN A 1 89 ? 0.582 -0.425 -4.939 1.00 91.94 89 GLN A C 1
ATOM 708 O O . GLN A 1 89 ? -0.296 -0.344 -4.080 1.00 91.94 89 GLN A O 1
ATOM 713 N N . LYS A 1 90 ? 1.784 -0.949 -4.680 1.00 91.25 90 LYS A N 1
ATOM 714 C CA . LYS A 1 90 ? 2.127 -1.556 -3.389 1.00 91.25 90 LYS A CA 1
ATOM 715 C C . LYS A 1 90 ? 2.112 -0.538 -2.244 1.00 91.25 90 LYS A C 1
ATOM 717 O O . LYS A 1 90 ? 1.617 -0.859 -1.164 1.00 91.25 90 LYS A O 1
ATOM 722 N N . PHE A 1 91 ? 2.558 0.697 -2.481 1.00 91.88 91 PHE A N 1
ATOM 723 C CA . PHE A 1 91 ? 2.487 1.785 -1.496 1.00 91.88 91 PHE A CA 1
ATOM 724 C C . PHE A 1 91 ? 1.055 2.154 -1.111 1.00 91.88 91 PHE A C 1
ATOM 726 O O . PHE A 1 91 ? 0.804 2.504 0.039 1.00 91.88 91 PHE A O 1
ATOM 733 N N . THR A 1 92 ? 0.111 2.033 -2.043 1.00 91.69 92 THR A N 1
ATOM 734 C CA . THR A 1 92 ? -1.314 2.262 -1.771 1.00 91.69 92 THR A CA 1
ATOM 735 C C . THR A 1 92 ? -1.959 1.053 -1.089 1.00 91.69 92 THR A C 1
ATOM 737 O O . THR A 1 92 ? -2.784 1.203 -0.189 1.00 91.69 92 THR A O 1
ATOM 740 N N . LEU A 1 93 ? -1.576 -0.161 -1.491 1.00 91.00 93 LEU A N 1
ATOM 741 C CA . LEU A 1 93 ? -2.215 -1.394 -1.032 1.00 91.00 93 LEU A CA 1
ATOM 742 C C . LEU A 1 93 ? -1.828 -1.772 0.404 1.00 91.00 93 LEU A C 1
ATOM 744 O O . LEU A 1 93 ? -2.670 -2.243 1.163 1.00 91.00 93 LEU A O 1
ATOM 748 N N . ILE A 1 94 ? -0.575 -1.545 0.802 1.00 91.75 94 ILE A N 1
ATOM 749 C CA . ILE A 1 94 ? -0.079 -1.864 2.150 1.00 91.75 94 ILE A CA 1
ATOM 750 C C . ILE A 1 94 ? -0.878 -1.197 3.273 1.00 91.75 94 ILE A C 1
ATOM 752 O O . ILE A 1 94 ? -1.317 -1.930 4.159 1.00 91.75 94 ILE A O 1
ATOM 756 N N . PRO A 1 95 ? -1.089 0.135 3.298 1.00 92.31 95 PRO A N 1
ATOM 757 C CA . PRO A 1 95 ? -1.852 0.752 4.377 1.00 92.31 95 PRO A CA 1
ATOM 758 C C . PRO A 1 95 ? -3.261 0.170 4.471 1.00 92.31 95 PRO A C 1
ATOM 760 O O . PRO A 1 95 ? -3.744 -0.091 5.570 1.00 92.31 95 PRO A O 1
ATOM 763 N N . LEU A 1 96 ? -3.899 -0.102 3.331 1.00 91.50 96 LEU A N 1
ATOM 764 C CA . LEU A 1 96 ? -5.226 -0.714 3.285 1.00 91.50 96 LEU A CA 1
ATOM 765 C C . LEU A 1 96 ? -5.224 -2.144 3.836 1.00 91.50 96 LEU A C 1
ATOM 767 O O . LEU A 1 96 ? -6.114 -2.502 4.608 1.00 91.50 96 LEU A O 1
ATOM 771 N N . LEU A 1 97 ? -4.213 -2.946 3.496 1.00 89.00 97 LEU A N 1
ATOM 772 C CA . LEU A 1 97 ? -4.033 -4.300 4.025 1.00 89.00 97 LEU A CA 1
ATOM 773 C C . LEU A 1 97 ? -3.775 -4.289 5.535 1.00 89.00 97 LEU A C 1
ATOM 775 O O . LEU A 1 97 ? -4.398 -5.065 6.255 1.00 89.00 97 LEU A O 1
ATOM 779 N N . ILE A 1 98 ? -2.925 -3.383 6.030 1.00 90.44 98 ILE A N 1
ATOM 780 C CA . ILE A 1 98 ? -2.651 -3.245 7.468 1.00 90.44 98 ILE A CA 1
ATOM 781 C C . ILE A 1 98 ? -3.927 -2.852 8.216 1.00 90.44 98 ILE A C 1
ATOM 783 O O . ILE A 1 98 ? -4.241 -3.469 9.231 1.00 90.44 98 ILE A O 1
ATOM 787 N N . ILE A 1 99 ? -4.690 -1.870 7.722 1.00 88.88 99 ILE A N 1
ATOM 788 C CA . ILE A 1 99 ? -5.967 -1.485 8.344 1.00 88.88 99 ILE A CA 1
ATOM 789 C C . ILE A 1 99 ? -6.924 -2.677 8.353 1.00 88.88 99 ILE A C 1
ATOM 791 O O . ILE A 1 99 ? -7.506 -2.971 9.394 1.00 88.88 99 ILE A O 1
ATOM 795 N N . THR A 1 100 ? -7.061 -3.376 7.223 1.00 85.75 100 THR A N 1
ATOM 796 C CA . THR A 1 100 ? -7.934 -4.554 7.113 1.00 85.75 100 THR A CA 1
ATOM 797 C C . THR A 1 100 ? -7.554 -5.603 8.146 1.00 85.75 100 THR A C 1
ATOM 799 O O . THR A 1 100 ? -8.417 -6.061 8.880 1.00 85.75 100 THR A O 1
ATOM 802 N N . PHE A 1 101 ? -6.267 -5.922 8.265 1.00 84.62 101 PHE A N 1
ATOM 803 C CA . PHE A 1 101 ? -5.753 -6.899 9.220 1.00 84.62 101 PHE A CA 1
ATOM 804 C C . PHE A 1 101 ? -5.979 -6.480 10.679 1.00 84.62 101 PHE A C 1
ATOM 806 O O . PHE A 1 101 ? -6.445 -7.274 11.492 1.00 84.62 101 PHE A O 1
ATOM 813 N N . VAL A 1 102 ? -5.697 -5.218 11.018 1.00 84.19 102 VAL A N 1
ATOM 814 C CA . VAL A 1 102 ? -5.889 -4.683 12.378 1.00 84.19 102 VAL A CA 1
ATOM 815 C C . VAL A 1 102 ? -7.366 -4.689 12.774 1.00 84.19 102 VAL A C 1
ATOM 817 O O . VAL A 1 102 ? -7.698 -5.055 13.902 1.00 84.19 102 VAL A O 1
ATOM 820 N N . VAL A 1 103 ? -8.254 -4.283 11.864 1.00 81.94 103 VAL A N 1
ATOM 821 C CA . VAL A 1 103 ? -9.701 -4.264 12.115 1.00 81.94 103 VAL A CA 1
ATOM 822 C C . VAL A 1 103 ? -10.260 -5.686 12.179 1.00 81.94 103 VAL A C 1
ATOM 824 O O . VAL A 1 103 ? -11.065 -5.979 13.063 1.00 81.94 103 VAL A O 1
ATOM 827 N N . ASP A 1 104 ? -9.795 -6.582 11.309 1.00 77.62 104 ASP A N 1
ATOM 828 C CA . ASP A 1 104 ? -10.234 -7.978 11.273 1.00 77.62 104 ASP A CA 1
ATOM 829 C C . ASP A 1 104 ? -9.857 -8.737 12.555 1.00 77.62 104 ASP A C 1
ATOM 831 O O . ASP A 1 104 ? -10.720 -9.370 13.164 1.00 77.62 104 ASP A O 1
ATOM 835 N N . ILE A 1 105 ? -8.623 -8.582 13.057 1.00 65.81 105 ILE A N 1
ATOM 836 C CA . ILE A 1 105 ? -8.198 -9.185 14.336 1.00 65.81 105 ILE A CA 1
ATOM 837 C C . ILE A 1 105 ? -9.074 -8.715 15.501 1.00 65.81 105 ILE A C 1
ATOM 839 O O . ILE A 1 105 ? -9.396 -9.503 16.392 1.00 65.81 105 ILE A O 1
ATOM 843 N N . LYS A 1 106 ? -9.432 -7.426 15.521 1.00 66.50 106 LYS A N 1
ATOM 844 C CA . LYS A 1 106 ? -10.113 -6.809 16.664 1.00 66.50 106 LYS A CA 1
ATOM 845 C C . LYS A 1 106 ? -11.617 -7.073 16.670 1.00 66.50 106 LYS A C 1
ATOM 847 O O . LYS A 1 106 ? -12.172 -7.390 17.716 1.00 66.50 106 LYS A O 1
ATOM 852 N N . GLU A 1 107 ? -12.276 -6.932 15.525 1.00 65.44 107 GLU A N 1
ATOM 853 C CA . GLU A 1 107 ? -13.744 -6.916 15.442 1.00 65.44 107 GLU A CA 1
ATOM 854 C C . GLU A 1 107 ? -14.309 -8.158 14.736 1.00 65.44 107 GLU A C 1
ATOM 856 O O . GLU A 1 107 ? -15.517 -8.390 14.771 1.00 65.44 107 GLU A O 1
ATOM 861 N N . ARG A 1 108 ? -13.467 -8.964 14.068 1.00 59.19 108 ARG A N 1
ATOM 862 C CA . ARG A 1 108 ? -13.867 -10.065 13.167 1.00 59.19 108 ARG A CA 1
ATOM 863 C C . ARG A 1 108 ? -14.847 -9.647 12.059 1.00 59.19 108 ARG A C 1
ATOM 865 O O . ARG A 1 108 ? -15.440 -10.507 11.408 1.00 59.19 108 ARG A O 1
ATOM 872 N N . ILE A 1 109 ? -15.070 -8.347 11.844 1.00 62.84 109 ILE A N 1
ATOM 873 C CA . ILE A 1 109 ? -15.908 -7.796 10.775 1.00 62.84 109 ILE A CA 1
ATOM 874 C C . ILE A 1 109 ? -15.021 -6.947 9.887 1.00 62.84 109 ILE A C 1
ATOM 876 O O . ILE A 1 109 ? -14.537 -5.904 10.314 1.00 62.84 109 ILE A O 1
ATOM 880 N N . ILE A 1 110 ? -14.845 -7.377 8.641 1.00 66.44 110 ILE A N 1
ATOM 881 C CA . ILE A 1 110 ? -14.168 -6.564 7.640 1.00 66.44 110 ILE A CA 1
ATOM 882 C C . ILE A 1 110 ? -15.154 -5.486 7.172 1.00 66.44 110 ILE A C 1
ATOM 884 O O . ILE A 1 110 ? -16.219 -5.833 6.651 1.00 66.44 110 ILE A O 1
ATOM 888 N N . PRO A 1 111 ? -14.842 -4.188 7.335 1.00 67.94 111 PRO A N 1
ATOM 889 C CA . PRO A 1 111 ? -15.718 -3.127 6.864 1.00 67.94 111 PRO A CA 1
ATOM 890 C C . PRO A 1 111 ? -15.848 -3.198 5.344 1.00 67.94 111 PRO A C 1
ATOM 892 O O . PRO A 1 111 ? -14.849 -3.103 4.627 1.00 67.94 111 PRO A O 1
ATOM 895 N N . ASN A 1 112 ? -17.084 -3.295 4.849 1.00 76.88 112 ASN A N 1
ATOM 896 C CA . ASN A 1 112 ? -17.381 -3.410 3.416 1.00 76.88 112 ASN A CA 1
ATOM 897 C C . ASN A 1 112 ? -16.717 -2.288 2.592 1.00 76.88 112 ASN A C 1
ATOM 899 O O . ASN A 1 112 ? -16.237 -2.501 1.481 1.00 76.88 112 ASN A O 1
ATOM 903 N N . ARG A 1 113 ? -16.607 -1.090 3.180 1.00 80.69 113 ARG A N 1
ATOM 904 C CA . ARG A 1 113 ? -15.936 0.064 2.572 1.00 80.69 113 ARG A CA 1
ATOM 905 C C . ARG A 1 113 ? -14.437 -0.156 2.330 1.00 80.69 113 ARG A C 1
ATOM 907 O O . ARG A 1 113 ? -13.939 0.304 1.307 1.00 80.69 113 ARG A O 1
ATOM 914 N N . ILE A 1 114 ? -13.719 -0.833 3.234 1.00 83.12 114 ILE A N 1
ATOM 915 C CA . ILE A 1 114 ? -12.289 -1.131 3.032 1.00 83.12 114 ILE A CA 1
ATOM 916 C C . ILE A 1 114 ? -12.129 -2.211 1.962 1.00 83.12 114 ILE A C 1
ATOM 918 O O . ILE A 1 114 ? -11.303 -2.051 1.068 1.00 83.12 114 ILE A O 1
ATOM 922 N N . THR A 1 115 ? -12.943 -3.271 2.001 1.00 83.31 115 THR A N 1
ATOM 923 C CA . THR A 1 115 ? -12.916 -4.329 0.976 1.00 83.31 115 THR A CA 1
ATOM 924 C C . THR A 1 115 ? -13.188 -3.764 -0.415 1.00 83.31 115 THR A C 1
ATOM 926 O O . THR A 1 115 ? -12.464 -4.070 -1.361 1.00 83.31 115 THR A O 1
ATOM 929 N N . MET A 1 116 ? -14.184 -2.883 -0.540 1.00 85.19 116 MET A N 1
ATOM 930 C CA . MET A 1 116 ? -14.478 -2.202 -1.800 1.00 85.19 116 MET A CA 1
ATOM 931 C C . MET A 1 116 ? -13.309 -1.316 -2.249 1.00 85.19 116 MET A C 1
ATOM 933 O O . MET A 1 116 ? -12.966 -1.327 -3.427 1.00 85.19 116 MET A O 1
ATOM 937 N N . LEU A 1 117 ? -12.660 -0.594 -1.330 1.00 88.69 117 LEU A N 1
ATOM 938 C CA . LEU A 1 117 ? -11.503 0.244 -1.653 1.00 88.69 117 LEU A CA 1
ATOM 939 C C . LEU A 1 117 ? -10.288 -0.588 -2.101 1.00 88.69 117 LEU A C 1
ATOM 941 O O . LEU A 1 117 ? -9.619 -0.215 -3.063 1.00 88.69 117 LEU A O 1
ATOM 945 N N . LEU A 1 118 ? -10.028 -1.739 -1.471 1.00 88.25 118 LEU A N 1
ATOM 946 C CA . LEU A 1 118 ? -9.005 -2.698 -1.913 1.00 88.25 118 LEU A CA 1
ATOM 947 C C . LEU A 1 118 ? -9.283 -3.200 -3.337 1.00 88.25 118 LEU A C 1
ATOM 949 O O . LEU A 1 118 ? -8.378 -3.258 -4.166 1.00 88.25 118 LEU A O 1
ATOM 953 N N . PHE A 1 119 ? -10.541 -3.513 -3.643 1.00 87.69 119 PHE A N 1
ATOM 954 C CA . PHE A 1 119 ? -10.939 -3.958 -4.977 1.00 87.69 119 PHE A CA 1
ATOM 955 C C . PHE A 1 119 ? -10.805 -2.846 -6.030 1.00 87.69 119 PHE A C 1
ATOM 957 O O . PHE A 1 119 ? -10.228 -3.063 -7.095 1.00 87.69 119 PHE A O 1
ATOM 964 N N . GLN A 1 120 ? -11.283 -1.637 -5.720 1.00 89.69 120 GLN A N 1
ATOM 965 C CA . GLN A 1 120 ? -11.194 -0.475 -6.610 1.00 89.69 120 GLN A CA 1
ATOM 966 C C . GLN A 1 120 ? -9.746 -0.082 -6.897 1.00 89.69 120 GLN A C 1
ATOM 968 O O . GLN A 1 120 ? -9.399 0.166 -8.050 1.00 89.69 120 GLN A O 1
ATOM 973 N N . THR A 1 121 ? -8.895 -0.053 -5.868 1.00 90.81 121 THR A N 1
ATOM 974 C CA . THR A 1 121 ? -7.465 0.245 -6.039 1.00 90.81 121 THR A CA 1
ATOM 975 C C . THR A 1 121 ? -6.775 -0.823 -6.880 1.00 90.81 121 THR A C 1
ATOM 977 O O . THR A 1 121 ? -6.045 -0.469 -7.801 1.00 90.81 121 THR A O 1
ATOM 980 N N . GLY A 1 122 ? -7.063 -2.109 -6.652 1.00 88.12 122 GLY A N 1
ATOM 981 C CA . GLY A 1 122 ? -6.564 -3.202 -7.490 1.00 88.12 122 GLY A CA 1
ATOM 982 C C . GLY A 1 122 ? -6.898 -3.010 -8.972 1.00 88.12 122 GLY A C 1
ATOM 983 O O . GLY A 1 122 ? -5.991 -2.976 -9.800 1.00 88.12 122 GLY A O 1
ATOM 984 N N . ILE A 1 123 ? -8.177 -2.792 -9.300 1.00 89.75 123 ILE A N 1
ATOM 985 C CA . ILE A 1 123 ? -8.617 -2.561 -10.687 1.00 89.75 123 ILE A CA 1
ATOM 986 C C . ILE A 1 123 ? -7.960 -1.317 -11.285 1.00 89.75 123 ILE A C 1
ATOM 988 O O . ILE A 1 123 ? -7.498 -1.361 -12.424 1.00 89.75 123 ILE A O 1
ATOM 992 N N . PHE A 1 124 ? -7.909 -0.216 -10.531 1.00 92.50 124 PHE A N 1
ATOM 993 C CA . PHE A 1 124 ? -7.309 1.033 -10.992 1.00 92.50 124 PHE A CA 1
ATOM 994 C C . PHE A 1 124 ? -5.848 0.836 -11.416 1.00 92.50 124 PHE A C 1
ATOM 996 O O . PHE A 1 124 ? -5.459 1.261 -12.503 1.00 92.50 124 PHE A O 1
ATOM 1003 N N . PHE A 1 125 ? -5.049 0.131 -10.610 1.00 90.81 125 PHE A N 1
ATOM 1004 C CA . PHE A 1 125 ? -3.657 -0.149 -10.959 1.00 90.81 125 PHE A CA 1
ATOM 1005 C C . PHE A 1 125 ? -3.524 -1.154 -12.107 1.00 90.81 125 PHE A C 1
ATOM 1007 O O . PHE A 1 125 ? -2.690 -0.943 -12.985 1.00 90.81 125 PHE A O 1
ATOM 1014 N N . THR A 1 126 ? -4.380 -2.179 -12.192 1.00 89.56 126 THR A N 1
ATOM 1015 C CA . THR A 1 126 ? -4.412 -3.078 -13.362 1.00 89.56 126 THR A CA 1
ATOM 1016 C C . THR A 1 126 ? -4.697 -2.309 -14.655 1.00 89.56 126 THR A C 1
ATOM 1018 O O . THR A 1 126 ? -4.057 -2.569 -15.675 1.00 89.56 126 THR A O 1
ATOM 1021 N N . MET A 1 127 ? -5.612 -1.332 -14.620 1.00 89.50 127 MET A N 1
ATOM 1022 C CA . MET A 1 127 ? -5.875 -0.453 -15.762 1.00 89.50 127 MET A CA 1
ATOM 1023 C C . MET A 1 127 ? -4.634 0.365 -16.132 1.00 89.50 127 MET A C 1
ATOM 1025 O O . MET A 1 127 ? -4.272 0.388 -17.305 1.00 89.50 127 MET A O 1
ATOM 1029 N N . LEU A 1 128 ? -3.943 0.972 -15.158 1.00 90.06 128 LEU A N 1
ATOM 1030 C CA . LEU A 1 128 ? -2.700 1.717 -15.410 1.00 90.06 128 LEU A CA 1
ATOM 1031 C C . LEU A 1 128 ? -1.608 0.844 -16.043 1.00 90.06 128 LEU A C 1
ATOM 1033 O O . LEU A 1 128 ? -0.983 1.264 -17.013 1.00 90.06 128 LEU A O 1
ATOM 1037 N N . HIS A 1 129 ? -1.425 -0.383 -15.554 1.00 87.56 129 HIS A N 1
ATOM 1038 C CA . HIS A 1 129 ? -0.476 -1.335 -16.137 1.00 87.56 129 HIS A CA 1
ATOM 1039 C C . HIS A 1 129 ? -0.817 -1.688 -17.593 1.00 87.56 129 HIS A C 1
ATOM 1041 O O . HIS A 1 129 ? 0.084 -1.820 -18.419 1.00 87.56 129 HIS A O 1
ATOM 1047 N N . CYS A 1 130 ? -2.107 -1.799 -17.931 1.00 85.31 130 CYS A N 1
ATOM 1048 C CA . CYS A 1 130 ? -2.561 -2.163 -19.277 1.00 85.31 130 CYS A CA 1
ATOM 1049 C C . CYS A 1 130 ? -2.560 -1.002 -20.289 1.00 85.31 130 CYS A C 1
ATOM 1051 O O . CYS A 1 130 ? -2.636 -1.265 -21.490 1.00 85.31 130 CYS A O 1
ATOM 1053 N N . ILE A 1 131 ? -2.479 0.258 -19.838 1.00 84.31 131 ILE A N 1
ATOM 1054 C CA . ILE A 1 131 ? -2.425 1.449 -20.714 1.00 84.31 131 ILE A CA 1
ATOM 1055 C C . ILE A 1 131 ? -1.071 1.577 -21.430 1.00 84.31 131 ILE A C 1
ATOM 1057 O O . ILE A 1 131 ? -0.960 2.295 -22.422 1.00 84.31 131 ILE A O 1
ATOM 1061 N N . ASP A 1 132 ? -0.035 0.874 -20.979 1.00 78.81 132 ASP A N 1
ATOM 1062 C CA . ASP A 1 132 ? 1.282 0.930 -21.606 1.00 78.81 132 ASP A CA 1
ATOM 1063 C C . ASP A 1 132 ? 1.314 0.212 -22.967 1.00 78.81 132 ASP A C 1
ATOM 1065 O O . ASP A 1 132 ? 1.633 -0.972 -23.068 1.00 78.81 132 ASP A O 1
ATOM 1069 N N . LEU A 1 133 ? 0.993 0.920 -24.050 1.00 69.56 133 LEU A N 1
ATOM 1070 C CA . LEU A 1 133 ? 0.987 0.347 -25.402 1.00 69.56 133 LEU A CA 1
ATOM 1071 C C . LEU A 1 133 ? 2.385 -0.047 -25.913 1.00 69.56 133 LEU A C 1
ATOM 1073 O O . LEU A 1 133 ? 2.480 -0.698 -26.954 1.00 69.56 133 LEU A O 1
ATOM 1077 N N . THR A 1 134 ? 3.466 0.327 -25.220 1.00 74.00 134 THR A N 1
ATOM 1078 C CA . THR A 1 134 ? 4.830 0.053 -25.698 1.00 74.00 134 THR A CA 1
ATOM 1079 C C . THR A 1 134 ? 5.244 -1.407 -25.526 1.00 74.00 134 THR A C 1
ATOM 1081 O O . THR A 1 134 ? 6.093 -1.881 -26.278 1.00 74.00 134 THR A O 1
ATOM 1084 N N . ASN A 1 135 ? 4.627 -2.142 -24.594 1.00 75.44 135 ASN A N 1
ATOM 1085 C CA . ASN A 1 135 ? 4.986 -3.527 -24.287 1.00 75.44 135 ASN A CA 1
ATOM 1086 C C . ASN A 1 135 ? 3.735 -4.408 -24.071 1.00 75.44 135 ASN A C 1
ATOM 1088 O O . ASN A 1 135 ? 3.374 -4.746 -22.944 1.00 75.44 135 ASN A O 1
ATOM 1092 N N . PRO A 1 136 ? 3.061 -4.863 -25.144 1.00 77.75 136 PRO A N 1
ATOM 1093 C CA . PRO A 1 136 ? 1.811 -5.622 -25.023 1.00 77.75 136 PRO A CA 1
ATOM 1094 C C . PRO A 1 136 ? 1.973 -6.963 -24.284 1.00 77.75 136 PRO A C 1
ATOM 1096 O O . PRO A 1 136 ? 1.042 -7.424 -23.623 1.00 77.75 136 PRO A O 1
ATOM 1099 N N . VAL A 1 137 ? 3.158 -7.582 -24.352 1.00 81.38 137 VAL A N 1
ATOM 1100 C CA . VAL A 1 137 ? 3.449 -8.848 -23.657 1.00 81.38 137 VAL A CA 1
ATOM 1101 C C . VAL A 1 137 ? 3.480 -8.655 -22.139 1.00 81.38 137 VAL A C 1
ATOM 1103 O O . VAL A 1 137 ? 2.915 -9.473 -21.413 1.00 81.38 137 VAL A O 1
ATOM 1106 N N . THR A 1 138 ? 4.079 -7.566 -21.642 1.00 80.88 138 THR A N 1
ATOM 1107 C CA . THR A 1 138 ? 4.124 -7.290 -20.198 1.00 80.88 138 THR A CA 1
ATOM 1108 C C . THR A 1 138 ? 2.738 -6.983 -19.655 1.00 80.88 138 THR A C 1
ATOM 1110 O O . THR A 1 138 ? 2.387 -7.471 -18.584 1.00 80.88 138 THR A O 1
ATOM 1113 N N . ASN A 1 139 ? 1.900 -6.278 -20.418 1.00 83.81 139 ASN A N 1
ATOM 1114 C CA . ASN A 1 139 ? 0.530 -5.967 -20.003 1.00 83.81 139 ASN A CA 1
ATOM 1115 C C . ASN A 1 139 ? -0.290 -7.239 -19.773 1.00 83.81 139 ASN A C 1
ATOM 1117 O O . ASN A 1 139 ? -1.037 -7.332 -18.801 1.00 83.81 139 ASN A O 1
ATOM 1121 N N . LEU A 1 140 ? -0.115 -8.246 -20.637 1.00 84.56 140 LEU A N 1
ATOM 1122 C CA . LEU A 1 140 ? -0.805 -9.525 -20.497 1.00 84.56 140 LEU A CA 1
ATOM 1123 C C . LEU A 1 140 ? -0.346 -10.292 -19.246 1.00 84.56 140 LEU A C 1
ATOM 1125 O O . LEU A 1 140 ? -1.165 -10.937 -18.589 1.00 84.56 140 LEU A O 1
ATOM 1129 N N . ILE A 1 141 ? 0.940 -10.192 -18.891 1.00 87.00 141 ILE A N 1
ATOM 1130 C CA . ILE A 1 141 ? 1.492 -10.768 -17.655 1.00 87.00 141 ILE A CA 1
ATOM 1131 C C . ILE A 1 141 ? 0.870 -10.081 -16.432 1.00 87.00 141 ILE A C 1
ATOM 1133 O O . ILE A 1 141 ? 0.294 -10.767 -15.589 1.00 87.00 141 ILE A O 1
ATOM 1137 N N . TYR A 1 142 ? 0.883 -8.746 -16.373 1.00 85.00 142 TYR A N 1
ATOM 1138 C CA . TYR A 1 142 ? 0.290 -7.991 -15.259 1.00 85.00 142 TYR A CA 1
ATOM 1139 C C . TYR A 1 142 ? -1.216 -8.216 -15.122 1.00 85.00 142 TYR A C 1
ATOM 1141 O O . TYR A 1 142 ? -1.730 -8.331 -14.006 1.00 85.00 142 TYR A O 1
ATOM 1149 N N . LEU A 1 143 ? -1.938 -8.318 -16.241 1.00 88.31 143 LEU A N 1
ATOM 1150 C CA . LEU A 1 143 ? -3.362 -8.639 -16.235 1.00 88.31 143 LEU A CA 1
ATOM 1151 C C . LEU A 1 143 ? -3.607 -10.036 -15.656 1.00 88.31 143 LEU A C 1
ATOM 1153 O O . LEU A 1 143 ? -4.452 -10.200 -14.775 1.00 88.31 143 LEU A O 1
ATOM 1157 N N . LYS A 1 144 ? -2.842 -11.035 -16.110 1.00 90.19 144 LYS A N 1
ATOM 1158 C CA . LYS A 1 144 ? -2.914 -12.406 -15.593 1.00 90.19 144 LYS A CA 1
ATOM 1159 C C . LYS A 1 144 ? -2.649 -12.433 -14.086 1.00 90.19 144 LYS A C 1
ATOM 1161 O O . LYS A 1 144 ? -3.436 -13.019 -13.344 1.00 90.19 144 LYS A O 1
ATOM 1166 N N . GLU A 1 145 ? -1.583 -11.785 -13.627 1.00 89.38 145 GLU A N 1
ATOM 1167 C CA . GLU A 1 145 ? -1.236 -11.708 -12.203 1.00 89.38 145 GLU A CA 1
ATOM 1168 C C . GLU A 1 145 ? -2.303 -10.985 -11.381 1.00 89.38 145 GLU A C 1
ATOM 1170 O O . GLU A 1 145 ? -2.664 -11.453 -10.303 1.00 89.38 145 GLU A O 1
ATOM 1175 N N . SER A 1 146 ? -2.877 -9.904 -11.909 1.00 87.56 146 SER A N 1
ATOM 1176 C CA . SER A 1 146 ? -3.964 -9.171 -11.252 1.00 87.56 146 SER A CA 1
ATOM 1177 C C . SER A 1 146 ? -5.216 -10.035 -11.080 1.00 87.56 146 SER A C 1
ATOM 1179 O O . SER A 1 146 ? -5.841 -10.009 -10.020 1.00 87.56 146 SER A O 1
ATOM 1181 N N . ILE A 1 147 ? -5.564 -10.849 -12.084 1.00 89.88 147 ILE A N 1
ATOM 1182 C CA . ILE A 1 147 ? -6.691 -11.792 -12.005 1.00 89.88 147 ILE A CA 1
ATOM 1183 C C . ILE A 1 147 ? -6.418 -12.867 -10.947 1.00 89.88 147 ILE A C 1
ATOM 1185 O O . ILE A 1 147 ? -7.282 -13.130 -10.110 1.00 89.88 147 ILE A O 1
ATOM 1189 N N . PHE A 1 148 ? -5.219 -13.459 -10.930 1.00 90.19 148 PHE A N 1
ATOM 1190 C CA . PHE A 1 148 ? -4.852 -14.429 -9.890 1.00 90.19 148 PHE A CA 1
ATOM 1191 C C . PHE A 1 148 ? -4.842 -13.803 -8.495 1.00 90.19 148 PHE A C 1
ATOM 1193 O O . PHE A 1 148 ? -5.338 -14.417 -7.548 1.00 90.19 148 PHE A O 1
ATOM 1200 N N . GLY A 1 149 ? -4.334 -12.578 -8.364 1.00 86.56 149 GLY A N 1
ATOM 1201 C CA . GLY A 1 149 ? -4.347 -11.822 -7.117 1.00 86.56 149 GLY A CA 1
ATOM 1202 C C . GLY A 1 149 ? -5.768 -11.568 -6.624 1.00 86.56 149 GLY A C 1
ATOM 1203 O O . GLY A 1 149 ? -6.063 -11.803 -5.454 1.00 86.56 149 GLY A O 1
ATOM 1204 N N . LEU A 1 150 ? -6.676 -11.184 -7.524 1.00 88.12 150 LEU A N 1
ATOM 1205 C CA . LEU A 1 150 ? -8.083 -10.989 -7.196 1.00 88.12 150 LEU A CA 1
ATOM 1206 C C . LEU A 1 150 ? -8.757 -12.291 -6.749 1.00 88.12 150 LEU A C 1
ATOM 1208 O O . LEU A 1 150 ? -9.423 -12.304 -5.716 1.00 88.12 150 LEU A O 1
ATOM 1212 N N . LEU A 1 151 ? -8.574 -13.386 -7.491 1.00 87.69 151 LEU A N 1
ATOM 1213 C CA . LEU A 1 151 ? -9.126 -14.694 -7.125 1.00 87.69 151 LEU A CA 1
ATOM 1214 C C . LEU A 1 151 ? -8.598 -15.160 -5.765 1.00 87.69 151 LEU A C 1
ATOM 1216 O O . LEU A 1 151 ? -9.363 -15.657 -4.940 1.00 87.69 151 LEU A O 1
ATOM 1220 N N . THR A 1 152 ? -7.309 -14.938 -5.509 1.00 87.56 152 THR A N 1
ATOM 1221 C CA . THR A 1 152 ? -6.676 -15.245 -4.223 1.00 87.56 152 THR A CA 1
ATOM 1222 C C . THR A 1 152 ? -7.281 -14.400 -3.104 1.00 87.56 152 THR A C 1
ATOM 1224 O O . THR A 1 152 ? -7.644 -14.942 -2.064 1.00 87.56 152 THR A O 1
ATOM 1227 N N . ALA A 1 153 ? -7.466 -13.094 -3.318 1.00 82.69 153 ALA A N 1
ATOM 1228 C CA . ALA A 1 153 ? -8.086 -12.205 -2.338 1.00 82.69 153 ALA A CA 1
ATOM 1229 C C . ALA A 1 153 ? -9.535 -12.615 -2.034 1.00 82.69 153 ALA A C 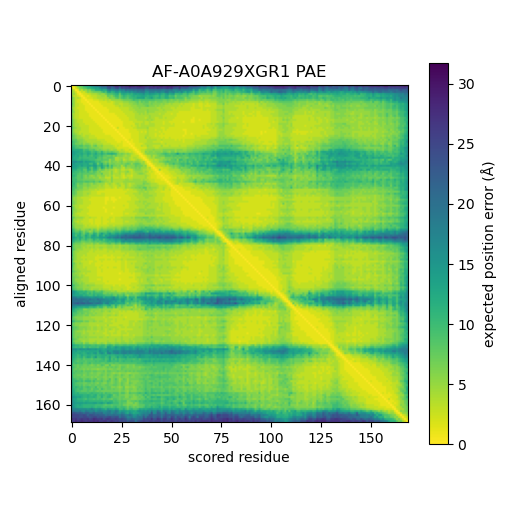1
ATOM 1231 O O . ALA A 1 153 ? -9.896 -12.757 -0.868 1.00 82.69 153 ALA A O 1
ATOM 1232 N N . VAL A 1 154 ? -10.348 -12.873 -3.064 1.00 84.12 154 VAL A N 1
ATOM 1233 C CA . VAL A 1 154 ? -11.726 -13.372 -2.909 1.00 84.12 154 VAL A CA 1
ATOM 1234 C C . VAL A 1 154 ? -11.740 -14.709 -2.166 1.00 84.12 154 VAL A C 1
ATOM 1236 O O . VAL A 1 154 ? -12.581 -14.904 -1.293 1.00 84.12 154 VAL A O 1
ATOM 1239 N N . GLY A 1 155 ? -10.791 -15.602 -2.453 1.00 85.44 155 GLY A N 1
ATOM 1240 C CA . GLY A 1 155 ? -10.631 -16.870 -1.746 1.00 85.44 155 GLY A CA 1
ATOM 1241 C C . GLY A 1 155 ? -10.322 -16.680 -0.260 1.00 85.44 155 GLY A C 1
ATOM 1242 O O . GLY A 1 155 ? -11.030 -17.225 0.582 1.00 85.44 155 GLY A O 1
ATOM 1243 N N . ILE A 1 156 ? -9.315 -15.867 0.075 1.00 83.50 156 ILE A N 1
ATOM 1244 C CA . ILE A 1 156 ? -8.914 -15.599 1.465 1.00 83.50 156 ILE A CA 1
ATOM 1245 C C . ILE A 1 156 ? -10.060 -14.926 2.230 1.00 83.50 156 ILE A C 1
ATOM 1247 O O . ILE A 1 156 ? -10.465 -15.414 3.284 1.00 83.50 156 ILE A O 1
ATOM 1251 N N . PHE A 1 157 ? -10.644 -13.856 1.684 1.00 78.94 157 PHE A N 1
ATOM 1252 C CA . PHE A 1 157 ? -11.775 -13.164 2.309 1.00 78.94 157 PHE A CA 1
ATOM 1253 C C . PHE A 1 157 ? -13.018 -14.055 2.420 1.00 78.94 157 PHE A C 1
ATOM 1255 O O . PHE A 1 157 ? -13.706 -14.022 3.441 1.00 78.94 157 PHE A O 1
ATOM 1262 N N . GLY A 1 158 ? -13.278 -14.898 1.420 1.00 78.38 158 GLY A N 1
ATOM 1263 C CA . GLY A 1 158 ? -14.366 -15.871 1.436 1.00 78.38 158 GLY A CA 1
ATOM 1264 C C . GLY A 1 158 ? -14.188 -16.937 2.518 1.00 78.38 158 GLY A C 1
ATOM 1265 O O . GLY A 1 158 ? -15.121 -17.199 3.276 1.00 78.38 158 GLY A O 1
ATOM 1266 N N . ILE A 1 159 ? -12.987 -17.508 2.650 1.00 82.50 159 ILE A N 1
ATOM 1267 C CA . ILE A 1 159 ? -12.670 -18.488 3.701 1.00 82.50 159 ILE A CA 1
ATOM 1268 C C . ILE A 1 159 ? -12.804 -17.849 5.084 1.00 82.50 159 ILE A C 1
ATOM 1270 O O . ILE A 1 159 ? -13.431 -18.440 5.963 1.00 82.50 159 ILE A O 1
ATOM 1274 N N . MET A 1 160 ? -12.286 -16.632 5.278 1.00 75.31 160 MET A N 1
ATOM 1275 C CA . MET A 1 160 ? -12.431 -15.911 6.548 1.00 75.31 160 MET A CA 1
ATOM 1276 C C . MET A 1 160 ? -13.907 -15.667 6.897 1.00 75.31 160 MET A C 1
ATOM 1278 O O . MET A 1 160 ? -14.322 -15.906 8.034 1.00 75.31 160 MET A O 1
ATOM 1282 N N . ALA A 1 161 ? -14.734 -15.289 5.918 1.00 74.44 161 ALA A N 1
ATOM 1283 C CA . ALA A 1 161 ? -16.175 -15.129 6.115 1.00 74.44 161 ALA A CA 1
ATOM 1284 C C . ALA A 1 161 ? -16.882 -16.454 6.471 1.00 74.44 161 ALA A C 1
ATOM 1286 O O . ALA A 1 161 ? -17.772 -16.473 7.328 1.00 74.44 161 ALA A O 1
ATOM 1287 N N . LEU A 1 162 ? -16.481 -17.573 5.858 1.00 76.31 162 LEU A N 1
ATOM 1288 C CA . LEU A 1 162 ? -17.043 -18.899 6.137 1.00 76.31 162 LEU A CA 1
ATOM 1289 C C . LEU A 1 162 ? -16.647 -19.426 7.524 1.00 76.31 162 LEU A C 1
ATOM 1291 O O . LEU A 1 162 ? -17.525 -19.853 8.275 1.00 76.31 162 LEU A O 1
ATOM 1295 N N . LEU A 1 163 ? -15.363 -19.343 7.891 1.00 74.75 163 LEU A N 1
ATOM 1296 C CA . LEU A 1 163 ? -14.861 -19.740 9.217 1.00 74.75 163 LEU A CA 1
ATOM 1297 C C . LEU A 1 163 ? -15.528 -18.941 10.337 1.00 74.75 163 LEU A C 1
ATOM 1299 O O . LEU A 1 163 ? -15.830 -19.464 11.411 1.00 74.75 163 LEU A O 1
ATOM 1303 N N . ARG A 1 164 ? -15.820 -17.666 10.080 1.00 65.62 164 ARG A N 1
ATOM 1304 C CA . ARG A 1 164 ? -16.588 -16.848 11.013 1.00 65.62 164 ARG A CA 1
ATOM 1305 C C . ARG A 1 164 ? -18.006 -17.386 11.219 1.00 65.62 164 ARG A C 1
ATOM 1307 O O . ARG A 1 164 ? -18.462 -17.443 12.358 1.00 65.62 164 ARG A O 1
ATOM 1314 N N . ARG A 1 165 ? -18.699 -17.803 10.152 1.00 58.75 165 ARG A N 1
ATOM 1315 C CA . ARG A 1 165 ? -20.069 -18.342 10.236 1.00 58.75 165 ARG A CA 1
ATOM 1316 C C . ARG A 1 165 ? -20.137 -19.640 11.045 1.00 58.75 165 ARG A C 1
ATOM 1318 O O . ARG A 1 165 ? -21.132 -19.849 11.734 1.00 58.75 165 ARG A O 1
ATOM 1325 N N . SER A 1 166 ? -19.110 -20.492 10.992 1.00 57.59 166 SER A N 1
ATOM 1326 C CA . SER A 1 166 ? -19.069 -21.726 11.791 1.00 57.59 166 SER A CA 1
ATOM 1327 C C . SER A 1 166 ? -18.810 -21.483 13.278 1.00 57.59 166 SER A C 1
ATOM 1329 O O . SER A 1 166 ? -19.246 -22.286 14.090 1.00 57.59 166 SER A O 1
ATOM 1331 N N . ASN A 1 167 ? -18.146 -20.381 13.642 1.00 55.56 167 ASN A N 1
ATOM 1332 C CA . ASN A 1 167 ? -17.778 -20.068 15.029 1.00 55.56 167 ASN A CA 1
ATOM 1333 C C . ASN A 1 167 ? -18.842 -19.252 15.795 1.00 55.56 167 ASN A C 1
ATOM 1335 O O . ASN A 1 167 ? -18.622 -18.904 16.953 1.00 55.56 167 ASN A O 1
ATOM 1339 N N . CYS A 1 168 ? -19.954 -18.906 15.137 1.00 50.00 168 CYS A N 1
ATOM 1340 C CA . CYS A 1 168 ? -21.135 -18.261 15.726 1.00 50.00 168 CYS A CA 1
ATOM 1341 C C . CYS A 1 168 ? -22.346 -19.215 15.815 1.00 50.00 168 CYS A C 1
ATOM 1343 O O . CYS A 1 168 ? -23.481 -18.746 15.912 1.00 50.00 168 CYS A O 1
ATOM 1345 N N . ARG A 1 169 ? -22.115 -20.532 15.744 1.00 41.41 169 ARG A N 1
ATOM 1346 C CA . ARG A 1 169 ? -23.076 -21.561 16.159 1.00 41.41 169 ARG A CA 1
ATOM 1347 C C . ARG A 1 169 ? -22.678 -22.124 17.510 1.00 41.41 169 ARG A C 1
ATOM 1349 O O . ARG A 1 169 ? -21.457 -22.294 17.713 1.00 41.41 169 ARG A O 1
#

Sequence (169 aa):
MEGKTIEILLYVITIILSVCSGIYITIGKERYKEEKAVFSKEGLDILKNNIFTASIYTIISLIMFVGIVYLERKDGYAVTYQGLITIFQKFTLIPLLIITFVVDIKERIIPNRITMLLFQTGIFFTMLHCIDLTNPVTNLIYLKESIFGLLTAVGIFGIMALLRRSNCR

Radius of gyration: 17.89 Å; Cα contacts (8 Å, |Δi|>4): 122; chains: 1; bounding box: 48×39×47 Å

Solvent-accessible surface area (backbone atoms only — not comparable to full-atom values): 9173 Å² total; per-residue (Å²): 121,68,66,61,56,56,48,56,50,51,53,53,51,44,52,55,50,12,49,53,35,5,48,47,33,56,26,33,47,58,21,54,72,69,73,47,72,53,87,44,76,67,32,53,54,51,41,68,76,37,47,71,58,20,51,53,40,16,52,55,38,32,54,53,49,52,50,47,57,51,62,75,42,68,89,48,85,75,87,42,73,64,59,54,50,52,50,53,46,49,66,58,45,49,41,54,49,52,29,49,51,58,35,30,74,72,67,73,54,73,47,66,70,57,57,50,48,55,51,53,52,50,52,53,46,50,50,60,52,54,64,47,79,89,43,64,71,58,28,54,50,52,48,52,51,50,53,53,49,50,54,48,48,53,48,54,55,48,50,54,55,50,57,52,60,65,71,76,107

Foldseek 3Di:
DVLVVVVVVLLVVLLVLLLVLLLQLQLVLVCLVVVHDSDDPVSVVSCVVCVVSSVVSSVVSSVQLVVLVCVLPVVHSDDDQLSVLVSVLSSVLVSLVSSQ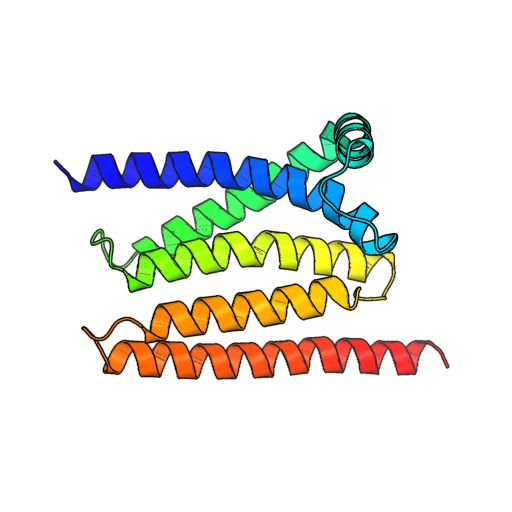VVNCVPPVDRRPVSVVVNVVSLVVSLVSLLVPPPCNPSNVVSVVVSVVVVVVVCVVVVVSVVVVVVVVD